Protein AF-A0A914CN14-F1 (afdb_monomer)

Radius of gyration: 21.34 Å; Cα contacts (8 Å, |Δi|>4): 130; chains: 1; bounding box: 57×47×55 Å

Foldseek 3Di:
DLPDPPVVVVVVCVVVQQFPPWDADPVGHTFDWDQDPVRFIWTWDPDPVCPPPTDIDGRCPPGNCPPPPDDPSLLVLLVVCLLVVHDLVVNCVVSVDDSVNSVVSNVSLVVVLVVVCVVVPDPPDDPPDDRPDPQPDPDDDDPPDDDPDPDDPPDVSSNVVSVVVVCVVPVDDDDD

Sequence (176 aa):
MLRLPDEEFQDRLVSMGLLNGSMDCTCGLPMKKKESSRGVLEWQCNRAIHRPSRPRKGFKVGTFFERAELGLKAIFELSYMWARNVTIADAEYDTGIAHRHVVNWYKKFRRICRRYFRANPIRLGGGNVIVEADETFMTRRHAGRGRRVRRYPSLFGVMLGLALLYTRMNGAHIVL

Nearest PDB structures (foldseek):
  3qp5-assembly2_D  TM=6.827E-01  e=2.624E+00  Chromobacterium violaceum
  5z57-assembly1_L  TM=3.570E-01  e=5.677E+00  Homo sapiens

Structure (mmCIF, N/CA/C/O backbone):
data_AF-A0A914CN14-F1
#
_entry.id   AF-A0A914CN14-F1
#
loop_
_atom_site.group_PDB
_atom_site.id
_atom_site.type_symbol
_atom_site.label_atom_id
_atom_site.label_alt_id
_atom_site.label_comp_id
_atom_site.label_asym_id
_atom_site.label_entity_id
_atom_site.label_seq_id
_atom_site.pdbx_PDB_ins_code
_atom_site.Cartn_x
_atom_site.Cartn_y
_atom_site.Cartn_z
_atom_site.occupancy
_atom_site.B_iso_or_equiv
_atom_site.auth_seq_id
_atom_site.auth_comp_id
_atom_site.auth_asym_id
_atom_site.auth_atom_id
_atom_site.pdbx_PDB_model_num
ATOM 1 N N . MET A 1 1 ? 9.926 2.253 12.276 1.00 59.53 1 MET A N 1
ATOM 2 C CA . MET A 1 1 ? 9.589 1.674 10.955 1.00 59.53 1 MET A CA 1
ATOM 3 C C . MET A 1 1 ? 9.020 2.703 9.973 1.00 59.53 1 MET A C 1
ATOM 5 O O . MET A 1 1 ? 9.556 2.802 8.884 1.00 59.53 1 MET A O 1
ATOM 9 N N . LEU A 1 2 ? 8.013 3.519 10.325 1.00 74.06 2 LEU A N 1
ATOM 10 C CA . LEU A 1 2 ? 7.496 4.569 9.415 1.00 74.06 2 LEU A CA 1
ATOM 11 C C . LEU A 1 2 ? 8.457 5.758 9.198 1.00 74.06 2 LEU A C 1
ATOM 13 O O . LEU A 1 2 ? 8.394 6.416 8.165 1.00 74.06 2 LEU A O 1
ATOM 17 N N . ARG A 1 3 ? 9.381 5.991 10.142 1.00 81.81 3 ARG A N 1
ATOM 18 C CA . ARG A 1 3 ? 10.437 7.020 10.057 1.00 81.81 3 ARG A CA 1
ATOM 19 C C . ARG A 1 3 ? 11.660 6.612 9.221 1.00 81.81 3 ARG A C 1
ATOM 21 O O . ARG A 1 3 ? 12.582 7.405 9.097 1.00 81.81 3 ARG A O 1
ATOM 28 N N . LEU A 1 4 ? 11.693 5.384 8.698 1.00 83.00 4 LEU A N 1
ATOM 29 C CA . LEU A 1 4 ? 12.809 4.928 7.865 1.00 83.00 4 LEU A CA 1
ATOM 30 C C . LEU A 1 4 ? 12.814 5.677 6.522 1.00 83.00 4 LEU A C 1
ATOM 32 O O . LEU A 1 4 ? 11.733 6.057 6.052 1.00 83.00 4 LEU A O 1
ATOM 36 N N . PRO A 1 5 ? 13.977 5.855 5.875 1.00 90.44 5 PRO A N 1
ATOM 37 C CA . PRO A 1 5 ? 14.048 6.298 4.486 1.00 90.44 5 PRO A CA 1
ATOM 38 C C . PRO A 1 5 ? 13.217 5.398 3.563 1.00 90.44 5 PRO A C 1
ATOM 40 O O . PRO A 1 5 ? 12.975 4.226 3.863 1.00 90.44 5 PRO A O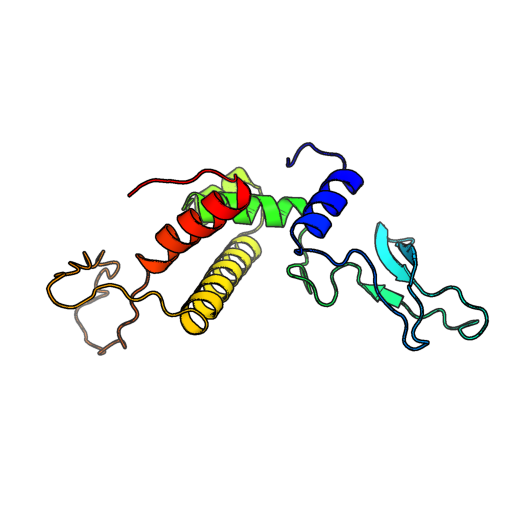 1
ATOM 43 N N . ASP A 1 6 ? 12.755 5.943 2.438 1.00 87.94 6 ASP A N 1
ATOM 44 C CA . ASP A 1 6 ? 11.842 5.222 1.543 1.00 87.94 6 ASP A CA 1
ATOM 45 C C . ASP A 1 6 ? 12.461 3.951 0.952 1.00 87.94 6 ASP A C 1
ATOM 47 O O . ASP A 1 6 ? 11.755 2.951 0.828 1.00 87.94 6 ASP A O 1
ATOM 51 N N . GLU A 1 7 ? 13.759 3.957 0.641 1.00 88.94 7 GLU A N 1
ATOM 52 C CA . GLU A 1 7 ? 14.468 2.777 0.128 1.00 88.94 7 GLU A CA 1
ATOM 53 C C . GLU A 1 7 ? 14.535 1.656 1.170 1.00 88.94 7 GLU A C 1
ATOM 55 O O . GLU A 1 7 ? 14.061 0.550 0.917 1.00 88.94 7 GLU A O 1
ATOM 60 N N . GLU A 1 8 ? 15.002 1.959 2.385 1.00 91.62 8 GLU A N 1
ATOM 61 C CA . GLU A 1 8 ? 15.088 0.967 3.462 1.00 91.62 8 GLU A CA 1
ATOM 62 C C . GLU A 1 8 ? 13.701 0.413 3.828 1.00 91.62 8 GLU A C 1
ATOM 64 O O . GLU A 1 8 ? 13.521 -0.784 4.072 1.00 91.62 8 GLU A O 1
ATOM 69 N N . PHE A 1 9 ? 12.679 1.272 3.823 1.00 90.81 9 PHE A N 1
ATOM 70 C CA . PHE A 1 9 ? 11.304 0.844 4.041 1.00 90.81 9 PHE A CA 1
ATOM 71 C C . PHE A 1 9 ? 10.818 -0.110 2.940 1.00 90.81 9 PHE A C 1
ATOM 73 O O . PHE A 1 9 ? 10.176 -1.119 3.240 1.00 90.81 9 PHE A O 1
ATOM 80 N N . GLN A 1 10 ? 11.133 0.170 1.672 1.00 91.00 10 GLN A N 1
ATOM 81 C CA . GLN A 1 10 ? 10.810 -0.725 0.560 1.00 91.00 10 GLN A CA 1
ATOM 82 C C . GLN A 1 10 ? 11.522 -2.073 0.691 1.00 91.00 10 GLN A C 1
ATOM 84 O O . GLN A 1 10 ? 10.880 -3.103 0.490 1.00 91.00 10 GLN A O 1
ATOM 89 N N . ASP A 1 11 ? 12.794 -2.090 1.084 1.00 91.00 11 ASP A N 1
ATOM 90 C CA . ASP A 1 11 ? 13.557 -3.328 1.263 1.00 91.00 11 ASP A CA 1
ATOM 91 C C . ASP A 1 11 ? 12.979 -4.200 2.382 1.00 91.00 11 ASP A C 1
ATOM 93 O O . ASP A 1 11 ? 12.860 -5.419 2.232 1.00 91.00 11 ASP A O 1
ATOM 97 N N . ARG A 1 12 ? 12.500 -3.586 3.471 1.00 88.19 12 ARG A N 1
ATOM 98 C CA . ARG A 1 12 ? 11.745 -4.299 4.515 1.00 88.19 12 ARG A CA 1
ATOM 99 C C . ARG A 1 12 ? 10.441 -4.892 3.988 1.00 88.19 12 ARG A C 1
ATOM 101 O O . ARG A 1 12 ? 10.088 -6.011 4.347 1.00 88.19 12 ARG A O 1
ATOM 108 N N . LEU A 1 13 ? 9.716 -4.179 3.130 1.00 87.06 13 LEU A N 1
ATOM 109 C CA . LEU A 1 13 ? 8.499 -4.718 2.518 1.00 87.06 13 LEU A CA 1
ATOM 110 C C . LEU A 1 13 ? 8.796 -5.872 1.551 1.00 87.06 13 LEU A C 1
ATOM 112 O O . LEU A 1 13 ? 7.992 -6.800 1.458 1.00 87.06 13 LEU A O 1
ATOM 116 N N . VAL A 1 14 ? 9.934 -5.837 0.855 1.00 88.44 14 VAL A N 1
ATOM 117 C CA . VAL A 1 14 ? 10.402 -6.944 0.009 1.00 88.44 14 VAL A CA 1
ATOM 118 C C . VAL A 1 14 ? 10.763 -8.159 0.861 1.00 88.44 14 VAL A C 1
ATOM 120 O O . VAL A 1 14 ? 10.314 -9.259 0.550 1.00 88.44 14 VAL A O 1
ATOM 123 N N . SER A 1 15 ? 11.495 -7.982 1.965 1.00 85.69 15 SER A N 1
ATOM 124 C CA . SER A 1 15 ? 11.863 -9.102 2.846 1.00 85.69 15 SER A CA 1
ATOM 125 C C . SER A 1 15 ? 10.658 -9.744 3.541 1.00 85.69 15 SER A C 1
ATOM 127 O O . SER A 1 15 ? 10.655 -10.948 3.781 1.00 85.69 15 SER A O 1
ATOM 129 N N . MET A 1 16 ? 9.595 -8.973 3.788 1.00 82.88 16 MET A N 1
ATOM 130 C CA . MET A 1 16 ? 8.302 -9.483 4.263 1.00 82.88 16 MET A CA 1
ATOM 131 C C . MET A 1 16 ? 7.449 -10.138 3.160 1.00 82.88 16 MET A C 1
ATOM 133 O O . MET A 1 16 ? 6.384 -10.678 3.457 1.00 82.88 16 MET A O 1
ATOM 137 N N . GLY A 1 17 ? 7.863 -10.065 1.890 1.00 85.12 17 GLY A N 1
ATOM 138 C CA . GLY A 1 17 ? 7.105 -10.584 0.747 1.00 85.12 17 GLY A CA 1
ATOM 139 C C . GLY A 1 17 ? 5.867 -9.756 0.377 1.00 85.12 17 GLY A C 1
ATOM 140 O O . GLY A 1 17 ? 4.971 -10.246 -0.308 1.00 85.12 17 GLY A O 1
ATOM 141 N N . LEU A 1 18 ? 5.780 -8.503 0.836 1.00 86.56 18 LEU A N 1
ATOM 142 C CA . LEU A 1 18 ? 4.671 -7.592 0.524 1.00 86.56 18 LEU A CA 1
ATOM 143 C C . LEU A 1 18 ? 4.901 -6.798 -0.769 1.00 86.56 18 LEU A C 1
ATOM 145 O O . LEU A 1 18 ? 3.933 -6.319 -1.366 1.00 86.56 18 LEU A O 1
ATOM 149 N N . LEU A 1 19 ? 6.160 -6.664 -1.195 1.00 88.75 19 LEU A N 1
ATOM 150 C CA . LEU A 1 19 ? 6.585 -6.086 -2.470 1.00 88.75 19 LEU A CA 1
ATOM 151 C C . LEU A 1 19 ? 7.481 -7.057 -3.241 1.00 88.75 19 LEU A C 1
ATOM 153 O O . LEU A 1 19 ? 8.169 -7.887 -2.655 1.00 88.75 19 LEU A O 1
ATOM 157 N N . ASN A 1 20 ? 7.512 -6.897 -4.563 1.00 88.94 20 ASN A N 1
ATOM 158 C CA . ASN A 1 20 ? 8.407 -7.661 -5.424 1.00 88.94 20 ASN A CA 1
ATOM 159 C C . ASN A 1 20 ? 9.823 -7.069 -5.378 1.00 88.94 20 ASN A C 1
ATOM 161 O O . ASN A 1 20 ? 10.008 -5.871 -5.607 1.00 88.94 20 ASN A O 1
ATOM 165 N N . GLY A 1 21 ? 10.823 -7.912 -5.110 1.00 89.06 21 GLY A N 1
ATOM 166 C CA . GLY A 1 21 ? 12.240 -7.528 -5.162 1.00 89.06 21 GLY A CA 1
ATOM 167 C C . GLY A 1 21 ? 12.789 -7.425 -6.588 1.00 89.06 21 GLY A C 1
ATOM 168 O O . GLY A 1 21 ? 13.686 -6.625 -6.849 1.00 89.06 21 GLY A O 1
ATOM 169 N N . SER A 1 22 ? 12.209 -8.180 -7.520 1.00 90.25 22 SER A N 1
ATOM 170 C CA . SER A 1 22 ? 12.529 -8.178 -8.948 1.00 90.25 22 SER A CA 1
ATOM 171 C C . SER A 1 22 ? 11.252 -8.313 -9.779 1.00 90.25 22 SER A C 1
ATOM 173 O O . SER A 1 2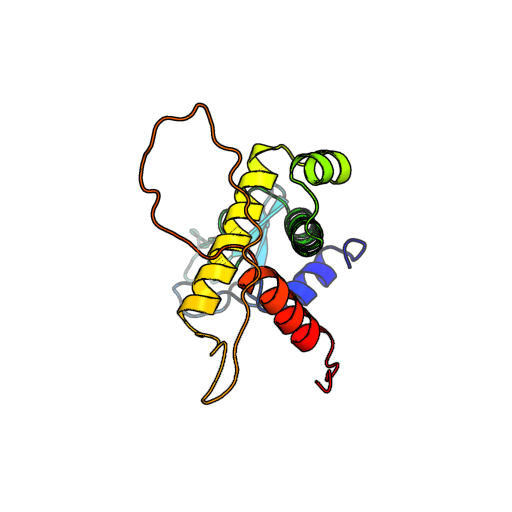2 ? 10.207 -8.744 -9.289 1.00 90.25 22 SER A O 1
ATOM 175 N N . MET A 1 23 ? 11.321 -7.917 -11.047 1.00 92.50 23 MET A N 1
ATOM 176 C CA . MET A 1 23 ? 10.222 -8.071 -11.996 1.00 92.50 23 MET A CA 1
ATOM 177 C C . MET A 1 23 ? 10.792 -8.388 -13.368 1.00 92.50 23 MET A C 1
ATOM 179 O O . MET A 1 23 ? 11.632 -7.639 -13.862 1.00 92.50 23 MET A O 1
ATOM 183 N N . ASP A 1 24 ? 10.291 -9.439 -14.009 1.00 93.38 24 ASP A N 1
ATOM 184 C CA . ASP A 1 24 ? 10.770 -9.833 -15.331 1.00 93.38 24 ASP A CA 1
ATOM 185 C C . ASP A 1 24 ? 9.981 -9.169 -16.459 1.00 93.38 24 ASP A C 1
ATOM 187 O O . ASP A 1 24 ? 8.767 -8.920 -16.382 1.00 93.38 24 ASP A O 1
ATOM 191 N N . CYS A 1 25 ? 10.696 -8.874 -17.538 1.00 94.00 25 CYS A N 1
ATOM 192 C CA . CYS A 1 25 ? 10.127 -8.416 -18.794 1.00 94.00 25 CYS A CA 1
ATOM 193 C C . CYS A 1 25 ? 9.517 -9.594 -19.572 1.00 94.00 25 CYS A C 1
ATOM 195 O O . CYS A 1 25 ? 9.804 -10.755 -19.302 1.00 94.00 25 CYS A O 1
ATOM 197 N N . THR A 1 26 ? 8.727 -9.303 -20.606 1.00 91.19 26 THR A N 1
ATOM 198 C CA . THR A 1 26 ? 8.246 -10.320 -21.558 1.00 91.19 26 THR A CA 1
ATOM 199 C C . THR A 1 26 ? 9.377 -11.020 -22.315 1.00 91.19 26 THR A C 1
ATOM 201 O O . THR A 1 26 ? 9.170 -12.108 -22.831 1.00 91.19 26 THR A O 1
ATOM 204 N N . CYS A 1 27 ? 10.582 -10.441 -22.343 1.00 92.19 27 CYS A N 1
ATOM 205 C CA . CYS A 1 27 ? 11.784 -11.103 -22.853 1.00 92.19 27 CYS A CA 1
ATOM 206 C C . CYS A 1 27 ? 12.454 -12.069 -21.855 1.00 92.19 27 CYS A C 1
ATOM 208 O O . CYS A 1 27 ? 13.530 -12.576 -22.152 1.00 92.19 27 CYS A O 1
ATOM 210 N N . GLY A 1 28 ? 11.866 -12.295 -20.673 1.00 91.50 28 GLY A N 1
ATOM 211 C CA . GLY A 1 28 ? 12.351 -13.256 -19.672 1.00 91.50 28 GLY A CA 1
ATOM 212 C C . GLY A 1 28 ? 13.514 -12.772 -18.802 1.00 91.50 28 GLY A C 1
ATOM 213 O O . GLY A 1 28 ? 14.062 -13.548 -18.031 1.00 91.50 28 GLY A O 1
ATOM 214 N N . LEU A 1 29 ? 13.909 -11.500 -18.920 1.00 92.94 29 LEU A N 1
ATOM 215 C CA . LEU A 1 29 ? 15.022 -10.919 -18.163 1.00 92.94 29 LEU A CA 1
ATOM 216 C C . LEU A 1 29 ? 14.538 -9.883 -17.137 1.00 92.94 29 LEU A C 1
ATOM 218 O O . LEU A 1 29 ? 13.546 -9.190 -17.403 1.00 92.94 29 LEU A O 1
ATOM 222 N N . PRO A 1 30 ? 15.272 -9.696 -16.023 1.00 92.50 30 PRO A N 1
ATOM 223 C CA . PRO A 1 30 ? 14.883 -8.772 -14.966 1.00 92.50 30 PRO A CA 1
ATOM 224 C C . PRO A 1 30 ? 14.920 -7.312 -15.432 1.00 92.50 30 PRO A C 1
ATOM 226 O O . PRO A 1 30 ? 15.834 -6.857 -16.130 1.00 92.50 30 PRO 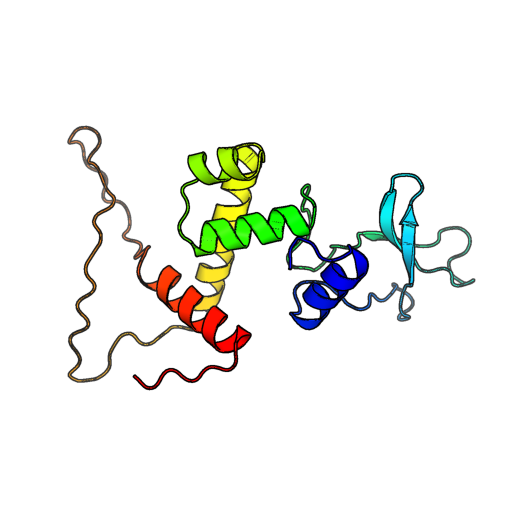A O 1
ATOM 229 N N . MET A 1 31 ? 13.902 -6.562 -15.022 1.00 94.56 31 MET A N 1
ATOM 230 C CA . MET A 1 31 ? 13.739 -5.129 -15.248 1.00 94.56 31 MET A CA 1
ATOM 231 C C . MET A 1 31 ? 14.459 -4.328 -14.157 1.00 94.56 31 MET A C 1
ATOM 233 O O . MET A 1 31 ? 14.655 -4.803 -13.039 1.00 94.56 31 MET A O 1
ATOM 237 N N . LYS A 1 32 ? 14.822 -3.077 -14.459 1.00 93.00 32 LYS A N 1
ATOM 238 C CA . LYS A 1 32 ? 15.392 -2.152 -13.467 1.00 93.00 32 LYS A CA 1
ATOM 239 C C . LYS A 1 32 ? 14.297 -1.264 -12.882 1.00 93.00 32 LYS A C 1
ATOM 241 O O . LYS A 1 32 ? 13.415 -0.827 -13.624 1.00 93.00 32 LYS A O 1
ATOM 246 N N . LYS A 1 33 ? 14.375 -0.972 -11.581 1.00 92.94 33 LYS A N 1
ATOM 247 C CA . LYS A 1 33 ? 13.560 0.076 -10.950 1.00 92.94 33 LYS A CA 1
ATOM 248 C C . LYS A 1 33 ? 13.997 1.431 -11.505 1.00 92.94 33 LYS A C 1
ATOM 250 O O . LYS A 1 33 ? 15.194 1.685 -11.642 1.00 92.94 33 LYS A O 1
ATOM 255 N N . LYS A 1 34 ? 13.039 2.281 -11.852 1.00 91.56 34 LYS A N 1
ATOM 256 C CA . LYS A 1 34 ? 13.292 3.640 -12.317 1.00 91.56 34 LYS A CA 1
ATOM 257 C C . LYS A 1 34 ? 12.157 4.555 -11.893 1.00 91.56 34 LYS A C 1
ATOM 259 O O . LYS A 1 34 ? 10.993 4.166 -11.934 1.00 91.56 34 LYS A O 1
ATOM 264 N N . GLU A 1 35 ? 12.500 5.779 -11.537 1.00 91.00 35 GLU A N 1
ATOM 265 C CA . GLU A 1 35 ? 11.524 6.832 -11.319 1.00 91.00 35 GLU A CA 1
ATOM 266 C C . GLU A 1 35 ? 11.183 7.518 -12.648 1.00 91.00 35 GLU A C 1
ATOM 268 O O . GLU A 1 35 ? 12.056 7.853 -13.457 1.00 91.00 35 GLU A O 1
ATOM 273 N N . SER A 1 36 ? 9.891 7.660 -12.922 1.00 86.81 36 SER A N 1
ATOM 274 C CA . SER A 1 36 ? 9.406 8.443 -14.056 1.00 86.81 36 SER A CA 1
ATOM 275 C C . SER A 1 36 ? 9.580 9.942 -13.795 1.00 86.81 36 SER A C 1
ATOM 277 O O . SER A 1 36 ? 9.739 10.376 -12.660 1.00 86.81 36 SER A O 1
ATOM 279 N N . SER A 1 37 ? 9.449 10.768 -14.836 1.00 86.19 37 SER A N 1
ATOM 280 C CA . SER A 1 37 ? 9.462 12.233 -14.687 1.00 86.19 37 SER A CA 1
ATOM 281 C C . SER A 1 37 ? 8.344 12.781 -13.791 1.00 86.19 37 SER A C 1
ATOM 283 O O . SER A 1 37 ? 8.398 13.935 -13.387 1.00 86.19 37 SER A O 1
ATOM 285 N N . ARG A 1 38 ? 7.324 11.967 -13.490 1.00 85.06 38 ARG A N 1
ATOM 286 C CA . ARG A 1 38 ? 6.208 12.307 -12.597 1.00 85.06 38 ARG A CA 1
ATOM 287 C C . ARG A 1 38 ? 6.423 11.822 -11.155 1.00 85.06 38 ARG A C 1
ATOM 289 O O . ARG A 1 38 ? 5.470 11.822 -10.386 1.00 85.06 38 ARG A O 1
ATOM 296 N N . GLY A 1 39 ? 7.614 11.327 -10.815 1.00 84.56 39 GLY A N 1
ATOM 297 C CA . GLY A 1 39 ? 7.931 10.795 -9.483 1.00 84.56 39 GLY A CA 1
ATOM 298 C C . GLY A 1 39 ? 7.345 9.407 -9.187 1.00 84.56 39 GLY A C 1
ATOM 299 O O . GLY A 1 39 ? 7.355 8.924 -8.059 1.00 84.56 39 GLY A O 1
ATOM 300 N N . VAL A 1 40 ? 6.770 8.742 -10.194 1.00 86.50 40 VAL A N 1
ATOM 301 C CA . VAL A 1 40 ? 6.193 7.401 -10.030 1.00 86.50 40 VAL A CA 1
ATOM 302 C C . VAL A 1 40 ? 7.269 6.357 -10.288 1.00 86.50 40 VAL A C 1
ATOM 304 O O . VAL A 1 40 ? 7.872 6.356 -11.364 1.00 86.50 40 VAL A O 1
ATOM 307 N N . LEU A 1 41 ? 7.466 5.451 -9.330 1.00 90.00 41 LEU A N 1
ATOM 308 C CA . LEU A 1 41 ? 8.343 4.292 -9.478 1.00 90.00 41 LEU A CA 1
ATOM 309 C C . LEU A 1 41 ? 7.742 3.261 -10.444 1.00 90.00 41 LEU A C 1
ATOM 311 O O . LEU A 1 41 ? 6.585 2.842 -10.319 1.00 90.00 41 LEU A O 1
ATOM 315 N N . GLU A 1 42 ? 8.562 2.811 -11.388 1.00 93.50 42 GLU A N 1
ATOM 316 C CA . GLU A 1 42 ? 8.219 1.845 -12.427 1.00 93.50 42 GLU A CA 1
ATOM 317 C C . GLU A 1 42 ? 9.357 0.834 -12.618 1.00 93.50 42 GLU A C 1
ATOM 319 O O . GLU A 1 42 ? 10.538 1.128 -12.438 1.00 93.50 42 GLU A O 1
ATOM 324 N N . TRP A 1 43 ? 9.004 -0.376 -13.035 1.00 94.44 43 TRP A N 1
ATOM 325 C CA . TRP A 1 43 ? 9.942 -1.343 -13.587 1.00 94.44 43 TRP A CA 1
ATOM 326 C C . TRP A 1 43 ? 10.094 -1.072 -15.078 1.00 94.44 43 TRP A C 1
ATOM 328 O O . TRP A 1 43 ? 9.093 -1.038 -15.794 1.00 94.44 43 TRP A O 1
ATOM 338 N N . GLN A 1 44 ? 11.323 -0.917 -15.569 1.00 94.31 44 GLN A N 1
ATOM 339 C CA . GLN A 1 44 ? 11.603 -0.672 -16.984 1.00 94.31 44 GLN A CA 1
ATOM 340 C C . GLN A 1 44 ? 12.643 -1.649 -17.540 1.00 94.31 44 GLN A C 1
ATOM 342 O O . GLN A 1 44 ? 13.711 -1.857 -16.958 1.00 94.31 44 GLN A O 1
ATOM 347 N N . CYS A 1 45 ? 12.354 -2.208 -18.718 1.00 94.75 45 CYS A N 1
ATOM 348 C CA . CYS A 1 45 ? 13.344 -2.941 -19.496 1.00 94.75 45 CYS A CA 1
ATOM 349 C C . CYS A 1 45 ? 14.037 -1.998 -20.489 1.00 94.75 45 CYS A C 1
ATOM 351 O O . CYS A 1 45 ? 13.386 -1.374 -21.326 1.00 94.75 45 CYS A O 1
ATOM 353 N N . ASN A 1 46 ? 15.368 -1.913 -20.408 1.00 90.50 46 ASN A N 1
ATOM 354 C CA . ASN A 1 46 ? 16.198 -1.038 -21.250 1.00 90.50 46 ASN A CA 1
ATOM 355 C C . ASN A 1 46 ? 17.038 -1.809 -22.284 1.00 90.50 46 ASN A C 1
ATOM 357 O O . ASN A 1 46 ? 18.019 -1.287 -22.808 1.00 90.50 46 ASN A O 1
ATOM 361 N N . ARG A 1 47 ? 16.684 -3.067 -22.564 1.00 92.06 47 ARG A N 1
ATOM 362 C CA . ARG A 1 47 ? 17.400 -3.910 -23.532 1.00 92.06 47 ARG A CA 1
ATOM 363 C C . ARG A 1 47 ? 17.202 -3.403 -24.965 1.00 92.06 47 ARG A C 1
ATOM 365 O O . ARG A 1 47 ? 16.140 -2.880 -25.299 1.00 92.06 47 ARG A O 1
ATOM 372 N N . ALA A 1 48 ? 18.204 -3.630 -25.816 1.00 92.88 48 ALA A N 1
ATOM 373 C CA . ALA A 1 48 ? 18.205 -3.188 -27.212 1.00 92.88 48 ALA A CA 1
ATOM 374 C C . ALA A 1 48 ? 17.023 -3.740 -28.030 1.00 92.88 48 ALA A C 1
ATOM 376 O O . ALA A 1 48 ? 16.427 -2.987 -28.792 1.00 92.88 48 ALA A O 1
ATOM 377 N N . ILE A 1 49 ? 16.617 -4.996 -27.790 1.00 92.62 49 ILE A N 1
ATOM 378 C CA . ILE A 1 49 ? 15.450 -5.639 -28.432 1.00 92.62 49 ILE A CA 1
ATOM 379 C C . ILE A 1 49 ? 14.134 -4.874 -28.223 1.00 92.62 49 ILE A C 1
ATOM 381 O O . ILE A 1 49 ? 13.206 -4.988 -29.013 1.00 92.62 49 ILE A O 1
ATOM 385 N N . HIS A 1 50 ? 14.046 -4.071 -27.162 1.00 92.56 50 HIS A N 1
ATOM 386 C CA . HIS A 1 50 ? 12.873 -3.261 -26.861 1.00 92.56 50 HIS A CA 1
ATOM 387 C C . HIS A 1 50 ? 13.053 -1.791 -27.238 1.00 92.56 50 HIS A C 1
ATOM 389 O O . HIS A 1 50 ? 12.305 -0.941 -26.765 1.00 92.56 50 HIS A O 1
ATOM 395 N N . ARG A 1 51 ? 14.047 -1.432 -28.051 1.00 89.81 51 ARG A N 1
ATOM 396 C CA . ARG A 1 51 ? 14.148 -0.065 -28.565 1.00 89.81 51 ARG A CA 1
ATOM 397 C C . ARG A 1 51 ? 13.223 0.080 -29.784 1.00 89.81 51 ARG A C 1
ATOM 399 O O . ARG A 1 51 ? 13.288 -0.771 -30.662 1.00 89.81 51 ARG A O 1
ATOM 406 N N . PRO A 1 52 ? 12.382 1.131 -29.864 1.00 86.56 52 PRO A N 1
ATOM 407 C CA . PRO A 1 52 ? 12.250 2.261 -28.934 1.00 86.56 52 PRO A CA 1
ATOM 408 C C . PRO A 1 52 ? 11.201 2.087 -27.816 1.00 86.56 52 PRO A C 1
ATOM 410 O O . PRO A 1 52 ? 11.139 2.937 -26.932 1.00 86.56 52 PRO A O 1
ATOM 413 N N . SER A 1 53 ? 10.395 1.021 -27.826 1.00 89.19 53 SER A N 1
ATOM 414 C CA . SER A 1 53 ? 9.199 0.871 -26.975 1.00 89.19 53 SER A CA 1
ATOM 415 C C . SER A 1 53 ? 9.451 0.857 -25.457 1.00 89.19 53 SER A C 1
ATOM 417 O O . SER A 1 53 ? 8.646 1.407 -24.710 1.00 89.19 53 SER A O 1
ATOM 419 N N . ARG A 1 54 ? 10.561 0.265 -24.991 1.00 90.06 54 ARG A N 1
ATOM 420 C CA . ARG A 1 54 ? 11.012 0.170 -23.584 1.00 90.06 54 ARG A CA 1
ATOM 421 C C . ARG A 1 54 ? 9.866 -0.157 -22.612 1.00 90.06 54 ARG A C 1
ATOM 423 O O . ARG A 1 54 ? 9.446 0.729 -21.856 1.00 90.06 54 ARG A O 1
ATOM 430 N N . PRO A 1 55 ? 9.366 -1.407 -22.614 1.00 92.56 55 PRO A N 1
ATOM 431 C CA . PRO A 1 55 ? 8.188 -1.794 -21.855 1.00 92.56 55 PRO A CA 1
ATOM 432 C C . PRO A 1 55 ? 8.370 -1.498 -20.367 1.00 92.56 55 PRO A C 1
ATOM 434 O O . PRO A 1 55 ? 9.469 -1.632 -19.810 1.00 92.56 55 PRO A O 1
ATOM 437 N N . ARG A 1 56 ? 7.264 -1.093 -19.737 1.00 92.88 56 ARG A N 1
ATOM 438 C CA . ARG A 1 56 ? 7.211 -0.685 -18.334 1.00 92.88 56 ARG A CA 1
ATOM 439 C C . ARG A 1 56 ? 6.107 -1.419 -17.596 1.00 92.88 56 ARG A C 1
ATOM 441 O O . ARG A 1 56 ? 5.083 -1.760 -18.184 1.00 92.88 56 ARG A O 1
ATOM 448 N N . LYS A 1 57 ? 6.307 -1.637 -16.302 1.00 93.12 57 LYS A N 1
ATOM 449 C CA . LYS A 1 57 ? 5.296 -2.164 -15.382 1.00 93.12 57 LYS A CA 1
ATOM 450 C C . LYS A 1 57 ? 5.281 -1.296 -14.129 1.00 93.12 57 LYS A C 1
ATOM 452 O O . LYS A 1 57 ? 6.332 -0.847 -13.680 1.00 93.12 57 LYS A O 1
ATOM 457 N N . GLY A 1 58 ? 4.106 -1.054 -13.556 1.00 91.56 58 GLY A N 1
ATOM 458 C CA . GLY A 1 58 ? 4.005 -0.282 -12.315 1.00 91.56 58 GLY A CA 1
ATOM 459 C C . GLY A 1 58 ? 4.732 -0.980 -11.162 1.00 91.56 58 GLY A C 1
ATOM 460 O O . GLY A 1 58 ? 4.702 -2.206 -11.064 1.00 91.56 58 GLY A O 1
ATOM 461 N N . PHE A 1 59 ? 5.357 -0.215 -10.266 1.00 91.88 59 PHE A N 1
ATOM 462 C CA . PHE A 1 59 ? 6.171 -0.774 -9.179 1.00 91.88 59 PHE A CA 1
ATOM 463 C C . PHE A 1 59 ? 5.409 -1.736 -8.251 1.00 91.88 59 PHE A C 1
ATOM 465 O O . PHE A 1 59 ? 5.961 -2.737 -7.801 1.00 91.88 59 PHE A O 1
ATOM 472 N N . LYS A 1 60 ? 4.120 -1.460 -8.012 1.00 91.06 60 LYS A N 1
ATOM 473 C CA . LYS A 1 60 ? 3.247 -2.225 -7.105 1.00 91.06 60 LYS A CA 1
ATOM 474 C C . LYS A 1 60 ? 2.494 -3.383 -7.788 1.00 91.06 60 LYS A C 1
ATOM 476 O O . LYS A 1 60 ? 1.681 -4.035 -7.131 1.00 91.06 60 LYS A O 1
ATOM 481 N N . VAL A 1 61 ? 2.677 -3.609 -9.092 1.00 91.62 61 VAL A N 1
ATOM 482 C CA . VAL A 1 61 ? 1.916 -4.622 -9.855 1.00 91.62 61 VAL A CA 1
ATOM 483 C C . VAL A 1 61 ? 2.173 -6.026 -9.307 1.00 91.62 61 VAL A C 1
ATOM 485 O O . VAL A 1 61 ? 3.314 -6.378 -9.020 1.00 91.62 61 VAL A O 1
ATOM 488 N N . GLY A 1 62 ? 1.109 -6.820 -9.156 1.00 85.94 62 GLY A N 1
ATOM 489 C CA . GLY A 1 62 ? 1.184 -8.185 -8.628 1.00 85.94 62 GLY A CA 1
ATOM 490 C C . GLY A 1 62 ? 1.562 -8.289 -7.145 1.00 85.94 62 GLY A C 1
ATOM 491 O O . GLY A 1 62 ? 1.901 -9.372 -6.683 1.00 85.94 62 GLY A O 1
ATOM 492 N N . THR A 1 63 ? 1.518 -7.185 -6.394 1.00 89.12 63 THR A N 1
ATOM 493 C CA . THR A 1 63 ? 1.856 -7.154 -4.961 1.00 89.12 63 THR A CA 1
ATOM 494 C C . THR A 1 63 ? 0.631 -6.882 -4.090 1.00 89.12 63 THR A C 1
ATOM 496 O O . THR A 1 63 ? -0.455 -6.547 -4.570 1.00 89.12 63 THR A O 1
ATOM 499 N N . PHE A 1 64 ? 0.813 -6.925 -2.768 1.00 83.88 64 PHE A N 1
ATOM 500 C CA . PHE A 1 64 ? -0.204 -6.490 -1.809 1.00 83.88 64 PHE A CA 1
ATOM 501 C C . PHE A 1 64 ? -0.702 -5.057 -2.073 1.00 83.88 64 PHE A C 1
ATOM 503 O O . PHE A 1 64 ? -1.883 -4.748 -1.865 1.00 83.88 64 PHE A O 1
ATOM 510 N N . PHE A 1 65 ? 0.176 -4.188 -2.575 1.00 88.12 65 PHE A N 1
ATOM 511 C CA . PHE A 1 65 ? -0.091 -2.774 -2.831 1.00 88.12 65 PHE A CA 1
ATOM 512 C C . PHE A 1 65 ? -0.611 -2.499 -4.248 1.00 88.12 65 PHE A C 1
ATOM 514 O O . PHE A 1 65 ? -0.694 -1.345 -4.667 1.00 88.12 65 PHE A O 1
ATOM 521 N N . GLU A 1 66 ? -0.978 -3.530 -5.004 1.00 88.31 66 GLU A N 1
ATOM 522 C CA . GLU A 1 66 ? -1.503 -3.350 -6.352 1.00 88.31 66 GLU A CA 1
ATOM 523 C C . GLU A 1 66 ? -2.757 -2.454 -6.365 1.00 88.31 66 GLU A C 1
ATOM 525 O O . GLU A 1 66 ? -3.641 -2.576 -5.506 1.00 88.31 66 GLU A O 1
ATOM 530 N N . ARG A 1 67 ? -2.803 -1.532 -7.342 1.00 87.12 67 ARG A N 1
ATOM 531 C CA . ARG A 1 67 ? -3.843 -0.494 -7.524 1.00 87.12 67 ARG A CA 1
ATOM 532 C C . ARG A 1 67 ? -4.034 0.432 -6.317 1.00 87.12 67 ARG A C 1
ATOM 534 O O . ARG A 1 67 ? -5.066 1.080 -6.184 1.00 87.12 67 ARG A O 1
ATOM 541 N N . ALA A 1 68 ? -3.050 0.495 -5.425 1.00 89.50 68 ALA A N 1
ATOM 542 C CA . ALA A 1 68 ? -3.077 1.414 -4.306 1.00 89.50 68 ALA A CA 1
ATOM 543 C C . ALA A 1 68 ? -2.783 2.851 -4.750 1.00 89.50 68 ALA A C 1
ATOM 545 O O . ALA A 1 68 ? -1.660 3.147 -5.170 1.00 89.50 68 ALA A O 1
ATOM 546 N N . GLU A 1 69 ? -3.762 3.734 -4.560 1.00 88.88 69 GLU A N 1
ATOM 547 C CA . GLU A 1 69 ? -3.598 5.187 -4.717 1.00 88.88 69 GLU A CA 1
ATOM 548 C C . GLU A 1 69 ? -2.732 5.788 -3.601 1.00 88.88 69 GLU A C 1
ATOM 550 O O . GLU A 1 69 ? -1.972 6.720 -3.836 1.00 88.88 69 GLU A O 1
ATOM 555 N N . LEU A 1 70 ? -2.796 5.219 -2.394 1.00 90.75 70 LEU A N 1
ATOM 556 C CA . LEU A 1 70 ? -1.993 5.669 -1.260 1.00 90.75 70 LEU A CA 1
ATOM 557 C C . LEU A 1 70 ? -0.520 5.235 -1.367 1.00 90.75 70 LEU A C 1
ATOM 559 O O . LEU A 1 70 ? -0.173 4.213 -1.979 1.00 90.75 70 LEU A O 1
ATOM 563 N N . GLY A 1 71 ? 0.351 6.002 -0.710 1.00 90.50 71 GLY A N 1
ATOM 564 C CA . GLY A 1 71 ? 1.751 5.645 -0.489 1.00 90.50 71 GLY A CA 1
ATOM 565 C C . GLY A 1 71 ? 1.902 4.384 0.369 1.00 90.50 71 GLY A C 1
ATOM 566 O O . GLY A 1 71 ? 1.019 4.031 1.150 1.00 90.50 71 GLY A O 1
ATOM 567 N N . LEU A 1 72 ? 3.036 3.693 0.232 1.00 90.94 72 LEU A N 1
ATOM 568 C CA . LEU A 1 72 ? 3.294 2.431 0.939 1.00 90.94 72 LEU A CA 1
ATOM 569 C C . LEU A 1 72 ? 3.274 2.610 2.464 1.00 90.94 72 LEU A C 1
ATOM 571 O O . LEU A 1 72 ? 2.659 1.807 3.163 1.00 90.94 72 LEU A O 1
ATOM 575 N N . LYS A 1 73 ? 3.889 3.691 2.964 1.00 91.56 73 LYS A N 1
ATOM 576 C CA . LYS A 1 73 ? 3.924 4.037 4.392 1.00 91.56 73 LYS A CA 1
ATOM 577 C C . LYS A 1 73 ? 2.529 4.294 4.959 1.00 91.56 73 LYS A C 1
ATOM 579 O O . LYS A 1 73 ? 2.185 3.696 5.968 1.00 91.56 73 LYS A O 1
ATOM 584 N N . ALA A 1 74 ? 1.702 5.073 4.259 1.00 92.75 74 ALA A N 1
ATOM 585 C CA . ALA A 1 74 ? 0.319 5.342 4.660 1.00 92.75 74 ALA A CA 1
ATOM 586 C C . ALA A 1 74 ? -0.515 4.053 4.768 1.00 92.75 74 ALA A C 1
ATOM 588 O O . ALA A 1 74 ? -1.275 3.853 5.709 1.00 92.75 74 ALA A O 1
ATOM 589 N N . ILE A 1 75 ? -0.346 3.124 3.825 1.00 92.31 75 ILE A N 1
ATOM 590 C CA . ILE A 1 75 ? -1.049 1.832 3.862 1.00 92.31 75 ILE A CA 1
ATOM 591 C C . ILE A 1 75 ? -0.556 0.973 5.025 1.00 92.31 75 ILE A C 1
ATOM 593 O O . ILE A 1 75 ? -1.352 0.293 5.672 1.00 92.31 75 ILE A O 1
ATOM 597 N N . PHE A 1 76 ? 0.751 0.989 5.280 1.00 90.25 76 PHE A N 1
ATOM 598 C CA . PHE A 1 76 ? 1.346 0.272 6.398 1.00 90.25 76 PHE A CA 1
ATOM 599 C C . PHE A 1 76 ? 0.865 0.835 7.742 1.00 90.25 76 PHE A C 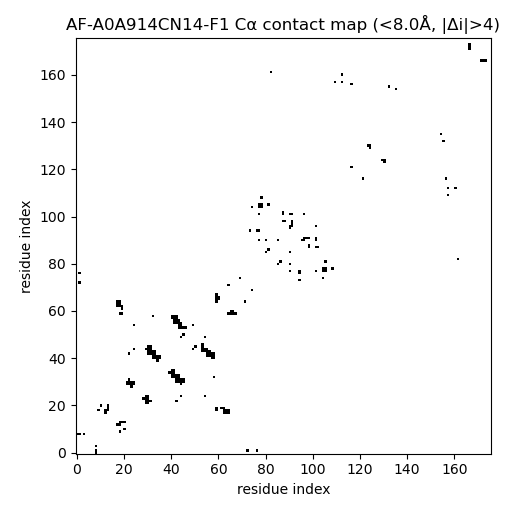1
ATOM 601 O O . PHE A 1 76 ? 0.496 0.073 8.632 1.00 90.25 76 PHE A O 1
ATOM 608 N N . GLU A 1 77 ? 0.763 2.153 7.867 1.00 91.38 77 GLU A N 1
ATOM 609 C CA . GLU A 1 77 ? 0.177 2.819 9.027 1.00 91.38 77 GLU A CA 1
ATOM 610 C C . GLU A 1 77 ? -1.295 2.439 9.227 1.00 91.38 77 GLU A C 1
ATOM 612 O O . GLU A 1 77 ? -1.675 2.013 10.315 1.00 91.38 77 GLU A O 1
ATOM 617 N N . LEU A 1 78 ? -2.109 2.447 8.165 1.00 92.00 78 LEU A N 1
ATOM 618 C CA . LEU A 1 78 ? -3.489 1.955 8.237 1.00 92.00 78 LEU A CA 1
ATOM 619 C C . LEU A 1 78 ? -3.567 0.487 8.662 1.00 92.00 78 LEU A C 1
ATOM 621 O O . LEU A 1 78 ? -4.504 0.103 9.360 1.00 92.00 78 LEU A O 1
ATOM 625 N N . SER A 1 79 ? -2.607 -0.345 8.251 1.00 89.19 79 SER A N 1
ATOM 626 C CA . SER A 1 79 ? -2.557 -1.742 8.689 1.00 89.19 79 SER A CA 1
ATOM 627 C C . SER A 1 79 ? -2.281 -1.860 10.188 1.00 89.19 79 SER A C 1
ATOM 629 O O . SER A 1 79 ? -2.894 -2.695 10.850 1.00 89.19 79 SER A O 1
ATOM 631 N N . TYR A 1 80 ? -1.443 -0.976 10.735 1.00 88.12 80 TYR A N 1
ATOM 632 C CA . TYR A 1 80 ? -1.161 -0.889 12.165 1.00 88.12 80 TYR A CA 1
ATOM 633 C C . TYR A 1 80 ? -2.373 -0.388 12.963 1.00 88.12 80 TYR A C 1
ATOM 635 O O . TYR A 1 80 ? -2.733 -0.994 13.972 1.00 88.12 80 TYR A O 1
ATOM 643 N N . MET A 1 81 ? -3.059 0.656 12.489 1.00 88.25 81 MET A N 1
ATOM 644 C CA . MET A 1 81 ? -4.293 1.145 13.120 1.00 88.25 81 MET A CA 1
ATOM 645 C C . MET A 1 81 ? -5.385 0.070 13.120 1.00 88.25 81 MET A C 1
ATOM 647 O O . MET A 1 81 ? -6.011 -0.197 14.147 1.00 88.25 81 MET A O 1
ATOM 651 N N . TRP A 1 82 ? -5.555 -0.623 11.992 1.00 88.31 82 TRP A N 1
ATOM 652 C CA . TRP A 1 82 ? -6.498 -1.731 11.882 1.00 88.31 82 TRP A CA 1
ATOM 653 C C . TRP A 1 82 ? -6.149 -2.885 12.828 1.00 88.31 82 TRP A C 1
ATOM 655 O O . TRP A 1 82 ? -7.037 -3.432 13.479 1.00 88.31 82 TRP A O 1
ATOM 665 N N . ALA A 1 83 ? -4.863 -3.229 12.935 1.00 84.75 83 ALA A N 1
ATOM 666 C CA . ALA A 1 83 ? -4.358 -4.255 13.845 1.00 84.75 83 ALA A CA 1
ATOM 667 C C . ALA A 1 83 ? -4.638 -3.931 15.320 1.00 84.75 83 ALA A C 1
ATOM 669 O O . ALA A 1 83 ? -4.922 -4.829 16.107 1.00 84.75 83 ALA A O 1
ATOM 670 N N . ARG A 1 84 ? -4.611 -2.646 15.686 1.00 86.50 84 ARG A N 1
ATOM 671 C CA . ARG A 1 84 ? -4.956 -2.147 17.026 1.00 86.50 84 ARG A CA 1
ATOM 672 C C . ARG A 1 84 ? -6.458 -1.975 17.257 1.00 86.50 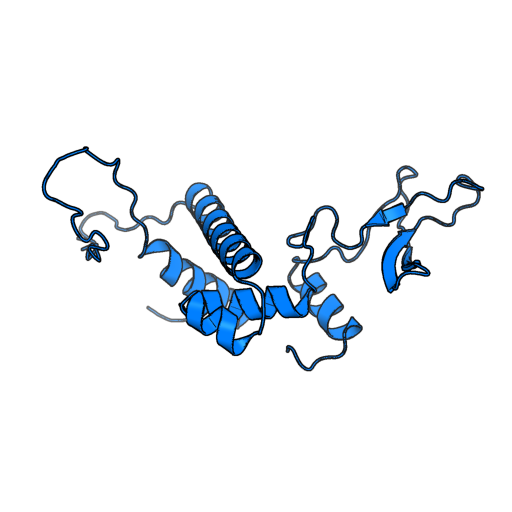84 ARG A C 1
ATOM 674 O O . ARG A 1 84 ? -6.849 -1.466 18.301 1.00 86.50 84 ARG A O 1
ATOM 681 N N . ASN A 1 85 ? -7.291 -2.387 16.301 1.00 87.44 85 ASN A N 1
ATOM 682 C CA . ASN A 1 85 ? -8.742 -2.224 16.341 1.00 87.44 85 ASN A CA 1
ATOM 683 C C . ASN A 1 85 ? -9.188 -0.756 16.518 1.00 87.44 85 ASN A C 1
ATOM 685 O O . ASN A 1 85 ? -10.233 -0.486 17.107 1.00 87.44 85 ASN A O 1
ATOM 689 N N . VAL A 1 86 ? -8.398 0.190 15.995 1.00 89.25 86 VAL A N 1
ATOM 690 C CA . VAL A 1 86 ? -8.732 1.622 15.983 1.00 89.25 86 VAL A CA 1
ATOM 691 C C . VAL A 1 86 ? -9.942 1.843 15.080 1.00 89.25 86 VAL A C 1
ATOM 693 O O . VAL A 1 86 ? -10.046 1.233 14.004 1.00 89.25 86 VAL A O 1
ATOM 696 N N . THR A 1 87 ? -10.870 2.703 15.506 1.00 91.50 87 THR A N 1
ATOM 697 C CA . THR A 1 87 ? -12.072 2.983 14.721 1.00 91.50 87 THR A CA 1
ATOM 698 C C . THR A 1 87 ? -11.723 3.702 13.418 1.00 91.50 87 THR A C 1
ATOM 700 O O . THR A 1 87 ? -10.626 4.218 13.227 1.00 91.50 87 THR A O 1
ATOM 703 N N . ILE A 1 88 ? -12.659 3.702 12.470 1.00 92.19 88 ILE A N 1
ATOM 704 C CA . ILE A 1 88 ? -12.455 4.372 11.181 1.00 92.19 88 ILE A CA 1
ATOM 705 C C . ILE A 1 88 ? -12.319 5.891 11.378 1.00 92.19 88 ILE A C 1
ATOM 707 O O . ILE A 1 88 ? -11.432 6.488 10.783 1.00 92.19 88 ILE A O 1
ATOM 711 N N . ALA A 1 89 ? -13.137 6.478 12.258 1.00 93.31 89 ALA A N 1
ATOM 712 C CA . ALA A 1 89 ? -13.099 7.908 12.557 1.00 93.31 89 ALA A CA 1
ATOM 713 C C . ALA A 1 89 ? -11.777 8.319 13.224 1.00 93.31 89 ALA A C 1
ATOM 715 O O . ALA A 1 89 ? -11.156 9.288 12.797 1.00 93.31 89 ALA A O 1
ATOM 716 N N . ASP A 1 90 ? -11.311 7.542 14.205 1.00 93.31 90 ASP A N 1
ATOM 717 C CA . ASP A 1 90 ? -10.042 7.830 14.884 1.00 93.31 90 ASP A CA 1
ATOM 718 C C . ASP A 1 90 ? -8.856 7.664 13.927 1.00 93.31 90 ASP A C 1
ATOM 720 O O . ASP A 1 90 ? -7.963 8.500 13.887 1.00 93.31 90 ASP A O 1
ATOM 724 N N . ALA A 1 91 ? -8.869 6.632 13.077 1.00 93.06 91 ALA A N 1
ATOM 725 C CA . ALA A 1 91 ? -7.818 6.437 12.083 1.00 93.06 91 ALA A CA 1
ATOM 726 C C . ALA A 1 91 ? -7.777 7.569 11.043 1.00 93.06 91 ALA A C 1
ATOM 728 O O . ALA A 1 91 ? -6.693 7.955 10.612 1.00 93.06 91 ALA A O 1
ATOM 729 N N . GLU A 1 92 ? -8.926 8.103 10.626 1.00 95.25 92 GLU A N 1
ATOM 730 C CA . GLU A 1 92 ? -8.993 9.284 9.753 1.00 95.25 92 GLU A CA 1
ATOM 731 C C . GLU A 1 92 ? -8.394 10.513 10.419 1.00 95.25 92 GLU A C 1
ATOM 733 O O . GLU A 1 92 ? -7.600 11.211 9.790 1.00 95.25 92 GLU A O 1
ATOM 738 N N . TYR A 1 93 ? -8.753 10.748 11.681 1.00 94.38 93 TYR A N 1
ATOM 739 C CA . TYR A 1 93 ? -8.232 11.856 12.466 1.00 94.38 93 TYR A CA 1
ATOM 740 C C . TYR A 1 93 ? -6.711 11.749 12.653 1.00 94.38 93 TYR A C 1
ATOM 742 O O . TYR A 1 93 ? -5.991 12.696 12.350 1.00 94.38 93 TYR A O 1
ATOM 750 N N . ASP A 1 94 ? -6.216 10.577 13.057 1.00 92.25 94 ASP A N 1
ATOM 751 C CA . ASP A 1 94 ? -4.802 10.356 13.373 1.00 92.25 94 ASP A CA 1
ATOM 752 C C . ASP A 1 94 ? -3.899 10.392 12.132 1.00 92.25 94 ASP A C 1
ATOM 754 O O . ASP A 1 94 ? -2.789 10.918 12.177 1.00 92.25 94 ASP A O 1
ATOM 758 N N . THR A 1 95 ? -4.352 9.812 11.016 1.00 91.44 95 THR A N 1
ATOM 759 C CA . THR A 1 95 ? -3.535 9.683 9.794 1.00 91.44 95 THR A CA 1
ATOM 760 C C . THR A 1 95 ? -3.776 10.791 8.766 1.00 91.44 95 THR A C 1
ATOM 762 O O . THR A 1 95 ? -3.017 10.915 7.804 1.00 91.44 95 THR A O 1
ATOM 765 N N . GLY A 1 96 ? -4.859 11.563 8.906 1.00 93.50 96 GLY A N 1
ATOM 766 C CA . GLY A 1 96 ? -5.305 12.547 7.914 1.00 93.50 96 GLY A CA 1
ATOM 767 C C . GLY A 1 96 ? -5.753 11.937 6.577 1.00 93.50 96 GLY A C 1
ATOM 768 O O . GLY A 1 96 ? -5.885 12.642 5.574 1.00 93.50 96 GLY A O 1
ATOM 769 N N . ILE A 1 97 ? -5.964 10.619 6.514 1.00 94.75 97 ILE A N 1
ATOM 770 C CA . ILE A 1 97 ? -6.360 9.921 5.289 1.00 94.75 97 ILE A CA 1
ATOM 771 C C . ILE A 1 97 ? -7.873 10.028 5.110 1.00 94.75 97 ILE A C 1
ATOM 773 O O . ILE A 1 97 ? -8.640 9.743 6.019 1.00 94.75 97 ILE A O 1
ATOM 777 N N . ALA A 1 98 ? -8.320 10.360 3.895 1.00 95.44 98 ALA A N 1
ATOM 778 C CA . ALA A 1 98 ? -9.745 10.482 3.598 1.00 95.44 98 ALA A CA 1
ATOM 779 C C . ALA A 1 98 ? -10.535 9.194 3.905 1.00 95.44 98 ALA A C 1
ATOM 781 O O . ALA A 1 98 ? -10.120 8.095 3.519 1.00 95.44 98 ALA A O 1
ATOM 782 N N . HIS A 1 99 ? -11.741 9.356 4.460 1.00 95.25 99 HIS A N 1
ATOM 783 C CA . HIS A 1 99 ? -12.666 8.283 4.850 1.00 95.25 99 HIS A CA 1
ATOM 784 C C . HIS A 1 99 ? -12.754 7.124 3.856 1.00 95.25 99 HIS A C 1
ATOM 786 O O . HIS A 1 99 ? -12.585 5.949 4.196 1.00 95.25 99 HIS A O 1
ATOM 792 N N . ARG A 1 100 ? -12.950 7.457 2.573 1.00 95.69 100 ARG A N 1
ATOM 793 C CA . ARG A 1 100 ? -13.075 6.475 1.484 1.00 95.69 100 ARG A CA 1
ATOM 794 C C . ARG A 1 100 ? -11.906 5.486 1.439 1.00 95.69 100 ARG A C 1
ATOM 796 O O . ARG A 1 100 ? -12.104 4.304 1.154 1.00 95.69 100 ARG A O 1
ATOM 803 N N . HIS A 1 101 ? -10.696 5.959 1.726 1.00 94.56 101 HIS A N 1
ATOM 804 C CA . HIS A 1 101 ? -9.480 5.161 1.677 1.00 94.56 101 HIS A CA 1
ATOM 805 C C . HIS A 1 101 ? -9.338 4.285 2.915 1.00 94.56 101 HIS A C 1
ATOM 807 O O . HIS A 1 101 ? -9.091 3.088 2.764 1.00 94.56 101 HIS A O 1
ATOM 813 N N . VAL A 1 102 ? -9.570 4.836 4.111 1.00 95.50 102 VAL A N 1
ATOM 814 C CA . VAL A 1 102 ? -9.536 4.083 5.379 1.00 95.50 102 VAL A CA 1
ATOM 815 C C . VAL A 1 102 ? -10.517 2.912 5.328 1.00 95.50 102 VAL A C 1
ATOM 817 O O . VAL A 1 102 ? -10.133 1.754 5.523 1.00 95.50 102 VAL A O 1
ATOM 820 N N . VAL A 1 103 ? -11.765 3.177 4.929 1.00 94.88 103 VAL A N 1
ATOM 821 C CA . VAL A 1 103 ? -12.806 2.154 4.752 1.00 94.88 103 VAL A CA 1
ATOM 822 C C . VAL A 1 103 ? -12.370 1.070 3.764 1.00 94.88 103 VAL A C 1
ATOM 824 O O . VAL A 1 103 ? -12.520 -0.125 4.046 1.00 94.88 103 VAL A O 1
ATOM 827 N N . ASN A 1 104 ? -11.848 1.458 2.597 1.00 94.44 104 ASN A N 1
ATOM 828 C CA . ASN A 1 104 ? -11.438 0.510 1.560 1.00 94.44 104 ASN A CA 1
ATOM 829 C C . ASN A 1 104 ? -10.281 -0.383 2.016 1.00 94.44 104 ASN A C 1
ATOM 831 O O . ASN A 1 104 ? -10.327 -1.599 1.800 1.00 94.44 104 ASN A O 1
ATOM 835 N N . TRP A 1 105 ? -9.279 0.180 2.688 1.00 94.00 105 TRP A N 1
ATOM 836 C CA . TRP A 1 105 ? -8.146 -0.585 3.203 1.00 94.00 105 TRP A CA 1
ATOM 837 C C . TRP A 1 105 ? -8.543 -1.512 4.344 1.00 94.00 105 TRP A C 1
ATOM 839 O O . TRP A 1 105 ? -8.227 -2.699 4.286 1.00 94.00 105 TRP A O 1
ATOM 849 N N . TYR A 1 106 ? -9.355 -1.050 5.294 1.00 93.06 106 TYR A N 1
ATOM 850 C CA . TYR A 1 106 ? -9.882 -1.900 6.367 1.00 93.06 106 TYR A CA 1
ATOM 851 C C . TYR A 1 106 ? -10.705 -3.070 5.810 1.00 93.06 106 TYR A C 1
ATOM 853 O O . TYR A 1 106 ? -10.593 -4.211 6.267 1.00 93.06 106 TYR A O 1
ATOM 861 N N . LYS A 1 107 ? -11.525 -2.829 4.777 1.00 91.75 107 LYS A N 1
ATOM 862 C CA . LYS A 1 107 ? -12.235 -3.898 4.053 1.00 91.75 107 LYS A CA 1
ATOM 863 C C . LYS A 1 107 ? -11.260 -4.860 3.369 1.00 91.75 107 LYS A C 1
ATOM 865 O O . LYS A 1 107 ? -11.476 -6.074 3.423 1.00 91.75 107 LYS A O 1
ATOM 870 N N . LYS A 1 108 ? -10.192 -4.353 2.746 1.00 89.88 108 LYS A N 1
ATOM 871 C CA . LYS A 1 108 ? -9.159 -5.169 2.090 1.00 89.88 108 LYS A CA 1
ATOM 872 C C . LYS A 1 108 ? -8.422 -6.056 3.098 1.00 89.88 108 LYS A C 1
ATOM 874 O O . LYS A 1 108 ? -8.329 -7.253 2.833 1.00 89.88 108 LYS A O 1
ATOM 879 N N . PHE A 1 109 ? -8.007 -5.534 4.254 1.00 88.56 109 PHE A N 1
ATOM 880 C CA . PHE A 1 109 ? -7.375 -6.319 5.323 1.00 88.56 109 PHE A CA 1
ATOM 881 C C . PHE A 1 109 ? -8.296 -7.448 5.803 1.00 88.56 109 PHE A C 1
ATOM 883 O O . PHE A 1 109 ? -7.926 -8.621 5.740 1.00 88.56 109 PHE A O 1
ATOM 890 N N . ARG A 1 110 ? -9.561 -7.133 6.123 1.00 88.50 110 ARG A N 1
ATOM 891 C CA . ARG A 1 110 ? -10.566 -8.145 6.501 1.00 88.50 110 ARG A CA 1
ATOM 892 C C . ARG A 1 110 ? -10.745 -9.224 5.433 1.00 88.50 110 ARG A C 1
ATOM 894 O O . ARG A 1 110 ? -10.858 -10.403 5.762 1.00 88.50 110 ARG A O 1
ATOM 901 N N . ARG A 1 111 ? -10.790 -8.850 4.150 1.00 86.56 111 ARG A N 1
ATOM 902 C CA . ARG A 1 111 ? -10.920 -9.804 3.036 1.00 86.56 111 ARG A CA 1
ATOM 903 C C . ARG A 1 111 ? -9.721 -10.748 2.957 1.00 86.56 111 ARG A C 1
ATOM 905 O O . ARG A 1 111 ? -9.914 -11.934 2.704 1.00 86.56 111 ARG A O 1
ATOM 912 N N . ILE A 1 112 ? -8.514 -10.234 3.177 1.00 84.00 112 ILE A N 1
ATOM 913 C CA . ILE A 1 112 ? -7.281 -11.026 3.160 1.00 84.00 112 ILE A CA 1
ATOM 914 C C . ILE A 1 112 ? -7.288 -12.041 4.302 1.00 84.00 112 ILE A C 1
ATOM 916 O O . ILE A 1 112 ? -7.138 -13.232 4.033 1.00 84.00 112 ILE A O 1
ATOM 920 N N . CYS A 1 113 ? -7.586 -11.612 5.531 1.00 81.31 113 CYS A N 1
ATOM 921 C CA . CYS A 1 113 ? -7.711 -12.521 6.674 1.00 81.31 113 CYS A CA 1
ATOM 922 C C . CYS A 1 113 ? -8.793 -13.582 6.438 1.00 81.31 113 CYS A C 1
ATOM 924 O O . CYS A 1 113 ? -8.550 -14.769 6.626 1.00 81.31 113 CYS A O 1
ATOM 926 N N . ARG A 1 114 ? -9.971 -13.193 5.927 1.00 80.56 114 ARG A N 1
ATOM 927 C CA . ARG A 1 114 ? -11.040 -14.148 5.573 1.00 80.56 114 ARG A CA 1
ATOM 928 C C . ARG A 1 114 ? -10.582 -15.194 4.559 1.00 80.56 114 ARG A C 1
ATOM 930 O O . ARG A 1 114 ? -10.940 -16.358 4.699 1.00 80.56 114 ARG A O 1
ATOM 937 N N . ARG A 1 115 ? -9.824 -14.797 3.533 1.00 78.62 115 ARG A N 1
ATOM 938 C CA . ARG A 1 115 ? -9.279 -15.735 2.541 1.00 78.62 115 ARG A CA 1
ATOM 939 C C . ARG A 1 115 ? -8.279 -16.692 3.186 1.00 78.62 115 ARG A C 1
ATOM 941 O O . ARG A 1 115 ? -8.353 -17.885 2.923 1.00 78.62 115 ARG A O 1
ATOM 948 N N . TYR A 1 116 ? -7.403 -16.177 4.047 1.00 80.00 116 TYR A N 1
ATOM 949 C CA . TYR A 1 116 ? -6.423 -16.986 4.764 1.00 80.00 116 TYR A CA 1
ATOM 950 C C . TYR A 1 116 ? -7.088 -18.051 5.642 1.00 80.00 116 TYR A C 1
ATOM 952 O O . TYR A 1 116 ? -6.756 -19.220 5.505 1.00 80.00 116 TYR A O 1
ATOM 960 N N . PHE A 1 117 ? -8.075 -17.683 6.463 1.00 76.94 117 PHE A N 1
ATOM 961 C CA . PHE A 1 117 ? -8.769 -18.638 7.340 1.00 76.94 117 PHE A CA 1
ATOM 962 C C . PHE A 1 117 ? -9.653 -19.639 6.604 1.00 76.94 117 PHE A C 1
ATOM 964 O O . PHE A 1 117 ? -9.879 -20.735 7.098 1.00 76.94 117 PHE A O 1
ATOM 971 N N . ARG A 1 118 ? -10.161 -19.286 5.419 1.00 78.38 118 ARG A N 1
ATOM 972 C CA . ARG A 1 118 ? -10.860 -20.257 4.566 1.00 78.38 118 ARG A CA 1
ATOM 973 C C . ARG A 1 118 ? -9.910 -21.305 3.999 1.00 78.38 118 ARG A C 1
ATOM 975 O O . ARG A 1 118 ? -10.297 -22.459 3.899 1.00 78.38 118 ARG A O 1
ATOM 982 N N . ALA A 1 119 ? -8.703 -20.893 3.617 1.00 78.00 119 ALA A N 1
ATOM 983 C CA . ALA A 1 119 ? -7.677 -21.802 3.113 1.00 78.00 119 ALA A CA 1
ATOM 984 C C . ALA A 1 119 ? -6.998 -22.602 4.238 1.00 78.00 119 ALA A C 1
ATOM 986 O O . ALA A 1 119 ? -6.573 -23.727 4.015 1.00 78.00 119 ALA A O 1
ATOM 987 N N . ASN A 1 120 ? -6.924 -22.029 5.441 1.00 74.94 120 ASN A N 1
ATOM 988 C CA . ASN A 1 120 ? -6.299 -22.613 6.623 1.00 74.94 120 ASN A CA 1
ATOM 989 C C . ASN A 1 120 ? -7.338 -22.665 7.751 1.00 74.94 120 ASN A C 1
ATOM 991 O O . ASN A 1 120 ? -7.324 -21.799 8.634 1.00 74.94 120 ASN A O 1
ATOM 995 N N . PRO A 1 121 ? -8.290 -23.613 7.696 1.00 72.19 121 PRO A N 1
ATOM 996 C CA . PRO A 1 121 ? -9.303 -23.734 8.728 1.00 72.19 121 PRO A CA 1
ATOM 997 C C . PRO A 1 121 ? -8.625 -24.065 10.056 1.00 72.19 121 PRO A C 1
ATOM 999 O O . PRO A 1 121 ? -8.035 -25.130 10.230 1.00 72.19 121 PRO A O 1
ATOM 1002 N N . ILE A 1 122 ? -8.713 -23.136 11.003 1.00 67.00 122 ILE A N 1
ATOM 1003 C CA . ILE A 1 122 ? -8.306 -23.391 12.381 1.00 67.00 122 ILE A CA 1
ATOM 1004 C C . ILE A 1 122 ? -9.363 -24.312 12.982 1.00 67.00 122 ILE A C 1
ATOM 1006 O O . ILE A 1 122 ? -10.546 -23.967 13.007 1.00 67.00 122 ILE A O 1
ATOM 1010 N N . ARG A 1 123 ? -8.946 -25.487 13.459 1.00 63.34 123 ARG A N 1
ATOM 1011 C CA . ARG A 1 123 ? -9.816 -26.333 14.276 1.00 63.34 123 ARG A CA 1
ATOM 1012 C C . ARG A 1 123 ? -9.990 -25.658 15.630 1.00 63.34 123 ARG A C 1
ATOM 1014 O O . ARG A 1 123 ? -9.087 -25.674 16.459 1.00 63.34 123 ARG A O 1
ATOM 1021 N N . LEU A 1 124 ? -11.143 -25.032 15.824 1.00 60.03 124 LEU A N 1
ATOM 1022 C CA . LEU A 1 124 ? -11.580 -24.561 17.130 1.00 60.03 124 LEU A CA 1
ATOM 1023 C C . LEU A 1 124 ? -12.242 -25.750 17.837 1.00 60.03 124 LEU A C 1
ATOM 1025 O O . LEU A 1 124 ? -13.422 -26.013 17.627 1.00 60.03 124 LEU A O 1
ATOM 1029 N N . GLY A 1 125 ? -11.449 -26.497 18.609 1.00 52.34 125 GLY A N 1
ATOM 1030 C CA . GLY A 1 125 ? -11.905 -27.642 19.404 1.00 52.34 125 GLY A CA 1
ATOM 1031 C C . GLY A 1 125 ? -11.510 -29.021 18.856 1.00 52.34 125 GLY A C 1
ATOM 1032 O O . GLY A 1 125 ? -11.268 -29.215 17.662 1.00 52.34 125 GLY A O 1
ATOM 1033 N N . GLY A 1 126 ? -11.446 -29.980 19.780 1.00 61.09 126 GLY A N 1
ATOM 1034 C CA . GLY A 1 126 ? -11.289 -31.423 19.575 1.00 61.09 126 GLY A CA 1
ATOM 1035 C C . GLY A 1 126 ? -12.176 -32.174 20.577 1.00 61.09 126 GLY A C 1
ATOM 1036 O O . GLY A 1 126 ? -12.826 -31.533 21.404 1.00 61.09 126 GLY A O 1
ATOM 1037 N N . GLY A 1 127 ? -12.241 -33.509 20.501 1.00 47.19 127 GLY A N 1
ATOM 1038 C CA . GLY A 1 127 ? -13.098 -34.313 21.385 1.00 47.19 127 GLY A CA 1
ATOM 1039 C C . GLY A 1 127 ? -12.892 -33.951 22.861 1.00 47.19 127 GLY A C 1
ATOM 1040 O O . GLY A 1 127 ? -11.781 -34.083 23.363 1.00 47.19 127 GLY A O 1
ATOM 1041 N N . ASN A 1 128 ? -13.965 -33.489 23.512 1.00 49.41 128 ASN A N 1
ATOM 1042 C CA . ASN A 1 128 ? -14.057 -33.013 24.905 1.00 49.41 128 ASN A CA 1
ATOM 1043 C C . ASN A 1 128 ? -13.652 -31.554 25.199 1.00 49.41 128 ASN A C 1
ATOM 1045 O O . ASN A 1 128 ? -13.619 -31.175 26.366 1.00 49.41 128 ASN A O 1
ATOM 1049 N N . VAL A 1 129 ? -13.419 -30.703 24.192 1.00 49.00 129 VAL A N 1
ATOM 1050 C CA . VAL A 1 129 ? -13.233 -29.254 24.412 1.00 49.00 129 VAL A CA 1
ATOM 1051 C C . VAL A 1 129 ? -14.505 -28.497 24.035 1.00 49.00 129 VAL A C 1
ATOM 1053 O O . VAL A 1 129 ? -14.831 -28.362 22.855 1.00 49.00 129 VAL A O 1
ATOM 1056 N N . ILE A 1 130 ? -15.213 -27.976 25.040 1.00 49.28 130 ILE A N 1
ATOM 1057 C CA . ILE A 1 130 ? -16.294 -27.006 24.840 1.00 49.28 130 ILE A CA 1
ATOM 1058 C C . ILE A 1 130 ? -15.629 -25.667 24.516 1.00 49.28 130 ILE A C 1
ATOM 1060 O O . ILE A 1 130 ? -15.092 -24.998 25.393 1.00 49.28 130 ILE A O 1
ATOM 1064 N N . VAL A 1 131 ? -15.614 -25.296 23.236 1.00 48.00 131 VAL A N 1
ATOM 1065 C CA . VAL A 1 131 ? -15.204 -23.951 22.822 1.00 48.00 131 VAL A CA 1
ATOM 1066 C C . VAL A 1 131 ? -16.419 -23.046 22.951 1.00 48.00 131 VAL A C 1
ATOM 1068 O O . VAL A 1 131 ? -17.296 -23.041 22.087 1.00 48.00 131 VAL A O 1
ATOM 1071 N N . GLU A 1 132 ? -16.479 -22.294 24.044 1.00 43.47 132 GLU A N 1
ATOM 1072 C CA . GLU A 1 132 ? -17.458 -21.228 24.210 1.00 43.47 132 GLU A CA 1
ATOM 1073 C C . GLU A 1 132 ? -17.039 -20.044 23.331 1.00 43.47 132 GLU A C 1
ATOM 1075 O O . GLU A 1 132 ? -16.100 -19.302 23.620 1.00 43.47 132 GLU A O 1
ATOM 1080 N N . ALA A 1 133 ? -17.692 -19.917 22.179 1.00 48.66 133 ALA A N 1
ATOM 1081 C CA . ALA A 1 133 ? -17.593 -18.716 21.372 1.00 48.66 133 ALA A CA 1
ATOM 1082 C C . ALA A 1 133 ? -18.497 -17.661 22.0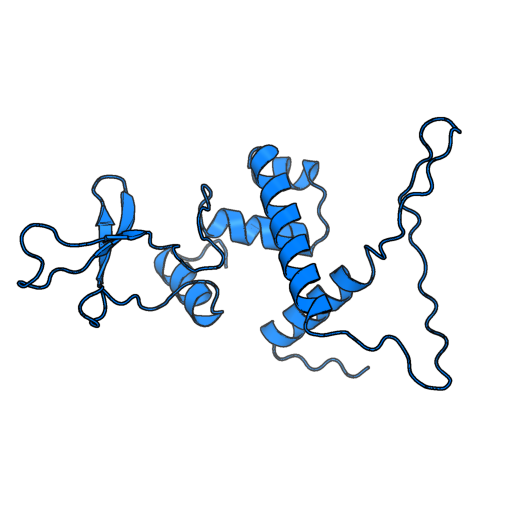12 1.00 48.66 133 ALA A C 1
ATOM 1084 O O . ALA A 1 133 ? -19.705 -17.690 21.788 1.00 48.66 133 ALA A O 1
ATOM 1085 N N . ASP A 1 134 ? -17.925 -16.746 22.796 1.00 35.62 134 ASP A N 1
ATOM 1086 C CA . ASP A 1 134 ? -18.677 -15.584 23.265 1.00 35.62 134 ASP A CA 1
ATOM 1087 C C . ASP A 1 134 ? -19.033 -14.719 22.041 1.00 35.62 134 ASP A C 1
ATOM 1089 O O . ASP A 1 134 ? -18.192 -14.038 21.434 1.00 35.62 134 ASP A O 1
ATOM 1093 N N . GLU A 1 135 ? -20.275 -14.859 21.574 1.00 39.47 135 GLU A N 1
ATOM 1094 C CA . GLU A 1 135 ? -20.827 -14.076 20.480 1.00 39.47 135 GLU A CA 1
ATOM 1095 C C . GLU A 1 135 ? -20.911 -12.621 20.948 1.00 39.47 135 GLU A C 1
ATOM 1097 O O . GLU A 1 135 ? -21.901 -12.189 21.532 1.00 39.47 135 GLU A O 1
ATOM 1102 N N . THR A 1 136 ? -19.889 -11.821 20.645 1.00 45.50 136 THR A N 1
ATOM 1103 C CA . THR A 1 136 ? -19.984 -10.365 20.778 1.00 45.50 136 THR A CA 1
ATOM 1104 C C . THR A 1 136 ? -21.068 -9.869 19.814 1.00 45.50 136 THR A C 1
ATOM 1106 O O . THR A 1 136 ? -20.854 -9.689 18.611 1.00 45.50 136 THR A O 1
ATOM 1109 N N . PHE A 1 137 ? -22.278 -9.705 20.350 1.00 37.88 137 PHE A N 1
ATOM 1110 C CA . PHE A 1 137 ? -23.505 -9.330 19.652 1.00 37.88 137 PHE A CA 1
ATOM 1111 C C . PHE A 1 137 ? -23.416 -7.889 19.119 1.00 37.88 137 PHE A C 1
ATOM 1113 O O . PHE A 1 137 ? -23.948 -6.945 19.696 1.00 37.88 137 PHE A O 1
ATOM 1120 N N . MET A 1 138 ? -22.780 -7.683 17.965 1.00 38.75 138 MET A N 1
ATOM 1121 C CA . MET A 1 138 ? -22.854 -6.406 17.245 1.00 38.75 138 MET A CA 1
ATOM 1122 C C . MET A 1 138 ? -24.039 -6.385 16.278 1.00 38.75 138 MET A C 1
ATOM 1124 O O . MET A 1 138 ? -23.882 -6.278 15.063 1.00 38.75 138 MET A O 1
ATOM 1128 N N . THR A 1 139 ? -25.253 -6.455 16.818 1.00 38.34 139 THR A N 1
ATOM 1129 C CA . THR A 1 139 ? -26.452 -6.030 16.087 1.00 38.34 139 THR A CA 1
ATOM 1130 C C . THR A 1 139 ? -27.332 -5.192 17.002 1.00 38.34 139 THR A C 1
ATOM 1132 O O . THR A 1 139 ? -28.090 -5.732 17.805 1.00 38.34 139 THR A O 1
ATOM 1135 N N . ARG A 1 140 ? -27.295 -3.862 16.855 1.00 42.75 140 ARG A N 1
ATOM 1136 C CA . ARG A 1 140 ? -28.393 -3.027 17.352 1.00 42.75 140 ARG A CA 1
ATOM 1137 C C . ARG A 1 140 ? -29.569 -3.222 16.394 1.00 42.75 140 ARG A C 1
ATOM 1139 O O . ARG A 1 140 ? -29.444 -2.954 15.200 1.00 42.75 140 ARG A O 1
ATOM 1146 N N . ARG A 1 141 ? -30.691 -3.749 16.898 1.00 43.59 141 ARG A N 1
ATOM 1147 C CA . ARG A 1 141 ? -31.938 -3.911 16.130 1.00 43.59 141 ARG A CA 1
ATOM 1148 C C . ARG A 1 141 ? -32.367 -2.546 15.587 1.00 43.59 141 ARG A C 1
ATOM 1150 O O . ARG A 1 141 ? -32.729 -1.677 16.373 1.00 43.59 141 ARG A O 1
ATOM 1157 N N . HIS A 1 142 ? -32.397 -2.367 14.269 1.00 43.66 142 HIS A N 1
ATOM 1158 C CA . HIS A 1 142 ? -33.149 -1.255 13.696 1.00 43.66 142 HIS A CA 1
ATOM 1159 C C . HIS A 1 142 ? -34.623 -1.675 13.591 1.00 43.66 142 HIS A C 1
ATOM 1161 O O . HIS A 1 142 ? -34.993 -2.480 12.741 1.00 43.66 142 HIS A O 1
ATOM 1167 N N . ALA A 1 143 ? -35.453 -1.144 14.490 1.00 43.50 143 ALA A N 1
ATOM 1168 C CA . ALA A 1 143 ? -36.913 -1.075 14.365 1.00 43.50 143 ALA A CA 1
ATOM 1169 C C . ALA A 1 143 ? -37.693 -2.395 14.143 1.00 43.50 143 ALA A C 1
ATOM 1171 O O . ALA A 1 143 ? -38.598 -2.439 13.314 1.00 43.50 143 ALA A O 1
ATOM 1172 N N . GLY A 1 144 ? -37.397 -3.454 14.907 1.00 43.47 144 GLY A N 1
ATOM 1173 C CA . GLY A 1 144 ? -38.375 -4.512 15.233 1.00 43.47 144 GLY A CA 1
ATOM 1174 C C . GLY A 1 144 ? -39.003 -5.328 1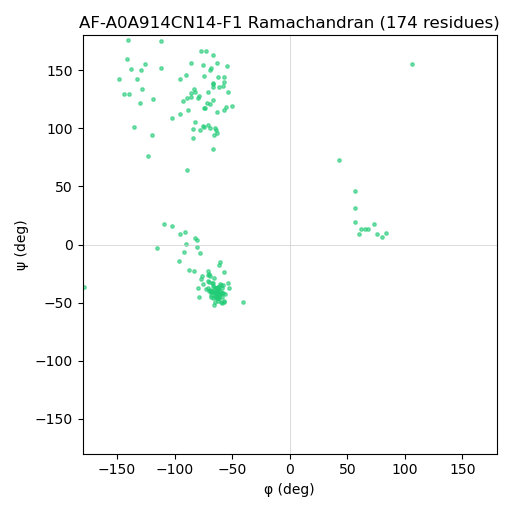4.089 1.00 43.47 144 GLY A C 1
ATOM 1175 O O . GLY A 1 144 ? -39.916 -6.102 14.356 1.00 43.47 144 GLY A O 1
ATOM 1176 N N . ARG A 1 145 ? -38.544 -5.210 12.836 1.00 43.66 145 ARG A N 1
ATOM 1177 C CA . ARG A 1 145 ? -39.087 -5.964 11.693 1.00 43.66 145 ARG A CA 1
ATOM 1178 C C . ARG A 1 145 ? -38.012 -6.856 11.082 1.00 43.66 145 ARG A C 1
ATOM 1180 O O . ARG A 1 145 ? -36.906 -6.417 10.781 1.00 43.66 145 ARG A O 1
ATOM 1187 N N . GLY A 1 146 ? -38.328 -8.145 10.991 1.00 39.41 146 GLY A N 1
ATOM 1188 C CA . GLY A 1 146 ? -37.366 -9.209 10.739 1.00 39.41 146 GLY A CA 1
ATOM 1189 C C . GLY A 1 146 ? -36.857 -9.301 9.300 1.00 39.41 146 GLY A C 1
ATOM 1190 O O . GLY A 1 146 ? -37.600 -9.170 8.333 1.00 39.41 146 GLY A O 1
ATOM 1191 N N . ARG A 1 147 ? -35.584 -9.681 9.184 1.00 44.72 147 ARG A N 1
ATOM 1192 C CA . ARG A 1 147 ? -35.064 -10.526 8.104 1.00 44.72 147 ARG A CA 1
ATOM 1193 C C . ARG A 1 147 ? -34.074 -11.491 8.750 1.00 44.72 147 ARG A C 1
ATOM 1195 O O . ARG A 1 147 ? -33.211 -11.046 9.504 1.00 44.72 147 ARG A O 1
ATOM 1202 N N . ARG A 1 148 ? -34.184 -12.802 8.498 1.00 42.50 148 ARG A N 1
ATOM 1203 C CA . ARG A 1 148 ? -33.140 -13.759 8.905 1.00 42.50 148 ARG A CA 1
ATOM 1204 C C . ARG A 1 148 ? -31.870 -13.412 8.128 1.00 42.50 148 ARG A C 1
ATOM 1206 O O . ARG A 1 148 ? -31.750 -13.748 6.952 1.00 42.50 148 ARG A O 1
ATOM 1213 N N . VAL A 1 149 ? -30.949 -12.686 8.754 1.00 42.59 149 VAL A N 1
ATOM 1214 C CA . VAL A 1 149 ? -29.635 -12.411 8.172 1.00 42.59 149 VAL A CA 1
ATOM 1215 C C . VAL A 1 149 ? -28.765 -13.643 8.398 1.00 42.59 149 VAL A C 1
ATOM 1217 O O 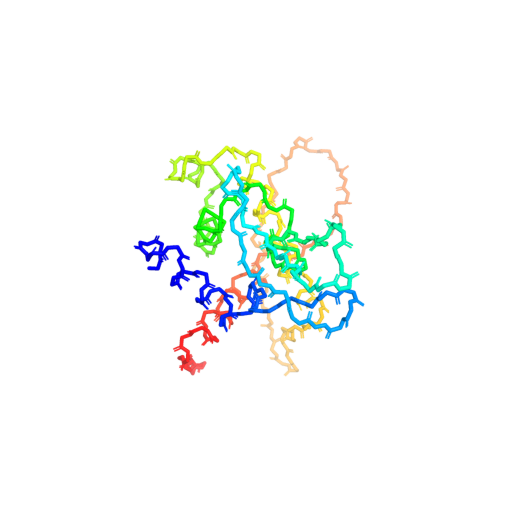. VAL A 1 149 ? -28.648 -14.149 9.512 1.00 42.59 149 VAL A O 1
ATOM 1220 N N . ARG A 1 150 ? -28.189 -14.156 7.310 1.00 36.69 150 ARG A N 1
ATOM 1221 C CA . ARG A 1 150 ? -27.265 -15.292 7.307 1.00 36.69 150 ARG A CA 1
ATOM 1222 C C . ARG A 1 150 ? -26.093 -15.003 8.254 1.00 36.69 150 ARG A C 1
ATOM 1224 O O . ARG A 1 150 ? -25.362 -14.037 8.045 1.00 36.69 150 ARG A O 1
ATOM 1231 N N . ARG A 1 151 ? -25.959 -15.843 9.288 1.00 38.28 151 ARG A N 1
ATOM 1232 C CA . ARG A 1 151 ? -24.912 -15.792 10.319 1.00 38.28 151 ARG A CA 1
ATOM 1233 C C . ARG A 1 151 ? -23.519 -15.779 9.680 1.00 38.28 151 ARG A C 1
ATOM 1235 O O . ARG A 1 151 ? -23.217 -16.627 8.841 1.00 38.28 151 ARG A O 1
ATOM 1242 N N . TYR A 1 152 ? -22.669 -14.854 10.114 1.00 39.12 152 TYR A N 1
ATOM 1243 C CA . TYR A 1 152 ? -21.228 -14.900 9.878 1.00 39.12 152 TYR A CA 1
ATOM 1244 C C . TYR A 1 152 ? -20.520 -14.679 11.218 1.00 39.12 152 TYR A C 1
ATOM 1246 O O . TYR A 1 152 ? -20.724 -13.620 11.810 1.00 39.12 152 TYR A O 1
ATOM 1254 N N . PRO A 1 153 ? -19.676 -15.614 11.689 1.00 40.84 153 PRO A N 1
ATOM 1255 C CA . PRO A 1 153 ? -18.820 -15.378 12.841 1.00 40.84 153 PRO A CA 1
ATOM 1256 C C . PRO A 1 153 ? -17.763 -14.352 12.431 1.00 40.84 153 PRO A C 1
ATOM 1258 O O . PRO A 1 153 ? -16.801 -14.653 11.722 1.00 40.84 153 PRO A O 1
ATOM 1261 N N . SER A 1 154 ? -17.973 -13.099 12.804 1.00 50.44 154 SER A N 1
ATOM 1262 C CA . SER A 1 154 ? -16.979 -12.047 12.658 1.00 50.44 154 SER A CA 1
ATOM 1263 C C . SER A 1 154 ? -16.676 -11.510 14.037 1.00 50.44 154 SER A C 1
ATOM 1265 O O . SER A 1 154 ? -17.413 -10.647 14.489 1.00 50.44 154 SER A O 1
ATOM 1267 N N . LEU A 1 155 ? -15.630 -12.041 14.677 1.00 40.25 155 LEU A N 1
ATOM 1268 C CA . LEU A 1 155 ? -14.715 -11.287 15.549 1.00 40.25 155 LEU A CA 1
ATOM 1269 C C . LEU A 1 155 ? -13.591 -12.174 16.114 1.00 40.25 155 LEU A C 1
ATOM 1271 O O . LEU A 1 155 ? -12.443 -11.742 16.097 1.00 40.25 155 LEU A O 1
ATOM 1275 N N . PHE A 1 156 ? -13.846 -13.447 16.441 1.00 39.91 156 PHE A N 1
ATOM 1276 C CA . PHE A 1 156 ? -12.805 -14.321 17.020 1.00 39.91 156 PHE A CA 1
ATOM 1277 C C . PHE A 1 156 ? -11.637 -14.659 16.075 1.00 39.91 156 PHE A C 1
ATOM 1279 O O . PHE A 1 156 ? -10.488 -14.740 16.500 1.00 39.91 156 PHE A O 1
ATOM 1286 N N . GLY A 1 157 ? -11.887 -14.783 14.768 1.00 37.47 157 GLY A N 1
ATOM 1287 C CA . GLY A 1 157 ? -10.818 -15.084 13.809 1.00 37.47 157 GLY A CA 1
ATOM 1288 C C . GLY A 1 157 ? -9.840 -13.926 13.577 1.00 37.47 157 GLY A C 1
ATOM 1289 O O . GLY A 1 157 ? -8.689 -14.150 13.224 1.00 37.47 157 GLY A O 1
ATOM 1290 N N . VAL A 1 158 ? -10.260 -12.671 13.766 1.00 47.06 158 VAL A N 1
ATOM 1291 C CA . VAL A 1 158 ? -9.420 -11.517 13.396 1.00 47.06 158 VAL A CA 1
ATOM 1292 C C . VAL A 1 158 ? -8.349 -11.249 14.457 1.00 47.06 158 VAL A C 1
ATOM 1294 O O . VAL A 1 158 ? -7.206 -10.978 14.099 1.00 47.06 158 VAL A O 1
ATOM 1297 N N . MET A 1 159 ? -8.685 -11.434 15.738 1.00 41.53 159 MET A N 1
ATOM 1298 C CA . MET A 1 159 ? -7.740 -11.280 16.851 1.00 41.53 159 MET A CA 1
ATOM 1299 C C . MET A 1 159 ? -6.719 -12.427 16.915 1.00 41.53 159 MET A C 1
ATOM 1301 O O . MET A 1 159 ? -5.532 -12.172 17.107 1.00 41.53 159 MET A O 1
ATOM 1305 N N . LEU A 1 160 ? -7.124 -13.677 16.641 1.00 43.19 160 LEU A N 1
ATOM 1306 C CA . LEU A 1 160 ? -6.183 -14.810 16.606 1.00 43.19 160 LEU A CA 1
ATOM 1307 C C . LEU A 1 160 ? -5.245 -14.762 15.381 1.00 43.19 160 LEU A C 1
ATOM 1309 O O . LEU A 1 160 ? -4.089 -15.169 15.453 1.00 43.19 160 LEU A O 1
ATOM 1313 N N . GLY A 1 161 ? -5.712 -14.211 14.254 1.00 43.06 161 GLY A N 1
ATOM 1314 C CA . GLY A 1 161 ? -4.875 -13.974 13.070 1.00 43.06 161 GLY A CA 1
ATOM 1315 C C . GLY A 1 161 ? -3.797 -12.926 13.286 1.00 43.06 161 GLY A C 1
ATOM 1316 O O . GLY A 1 161 ? -2.693 -13.069 12.768 1.00 43.06 161 GLY A O 1
ATOM 1317 N N . LEU A 1 162 ? -4.108 -11.899 14.075 1.00 45.34 162 LEU A N 1
ATOM 1318 C CA . LEU A 1 162 ? -3.140 -10.902 14.515 1.00 45.34 162 LEU A CA 1
ATOM 1319 C C . LEU A 1 162 ? -2.114 -11.504 15.476 1.00 45.34 162 LEU A C 1
ATOM 1321 O O . LEU A 1 162 ? -0.929 -11.254 15.290 1.00 45.34 162 LEU A O 1
ATOM 1325 N N . ALA A 1 163 ? -2.525 -12.369 16.408 1.00 42.19 163 ALA A N 1
ATOM 1326 C CA . ALA A 1 163 ? -1.600 -13.084 17.292 1.00 42.19 163 ALA A CA 1
ATOM 1327 C C . ALA A 1 163 ? -0.640 -14.016 16.522 1.00 42.19 163 ALA A C 1
ATOM 1329 O O . ALA A 1 163 ? 0.553 -14.057 16.823 1.00 42.19 163 ALA A O 1
ATOM 1330 N N . LEU A 1 164 ? -1.118 -14.707 15.479 1.00 41.50 164 LEU A N 1
ATOM 1331 C CA . LEU A 1 164 ? -0.293 -15.588 14.634 1.00 41.50 164 LEU A CA 1
ATOM 1332 C C . LEU A 1 164 ? 0.619 -14.826 13.655 1.00 41.50 164 LEU A C 1
ATOM 1334 O O . LEU A 1 164 ? 1.741 -15.255 13.386 1.00 41.50 164 LEU A O 1
ATOM 1338 N N . LEU A 1 165 ? 0.178 -13.677 13.132 1.00 41.88 165 LEU A N 1
ATOM 1339 C CA . LEU A 1 165 ? 1.042 -12.798 12.334 1.00 41.88 165 LEU A CA 1
ATOM 1340 C C . LEU A 1 165 ? 2.091 -12.100 13.214 1.00 41.88 165 LEU A C 1
ATOM 1342 O O . LEU A 1 165 ? 3.243 -11.994 12.808 1.00 41.88 165 LEU A O 1
ATOM 1346 N N . TYR A 1 166 ? 1.733 -11.702 14.438 1.00 39.78 166 TYR A N 1
ATOM 1347 C CA . TYR A 1 166 ? 2.643 -11.069 15.395 1.00 39.78 166 TYR A CA 1
ATOM 1348 C C . TYR A 1 166 ? 3.719 -12.032 15.926 1.00 39.78 166 TYR A C 1
ATOM 1350 O O . TYR A 1 166 ? 4.886 -11.649 16.016 1.00 39.78 166 TYR A O 1
ATOM 1358 N N . THR A 1 167 ? 3.366 -13.292 16.210 1.00 39.56 167 THR A N 1
ATOM 1359 C CA . THR A 1 167 ? 4.327 -14.341 16.617 1.00 39.56 167 THR A CA 1
ATOM 1360 C C . THR A 1 167 ? 5.276 -14.721 15.481 1.00 39.56 167 THR A C 1
ATOM 1362 O O . THR A 1 167 ? 6.481 -14.830 15.703 1.00 39.56 167 THR A O 1
ATOM 1365 N N . ARG A 1 168 ? 4.786 -14.808 14.235 1.00 37.06 168 ARG A N 1
ATOM 1366 C CA . ARG A 1 168 ? 5.645 -15.053 13.063 1.00 37.06 168 ARG A CA 1
ATOM 1367 C C . ARG A 1 168 ? 6.554 -13.867 12.713 1.00 37.06 168 ARG A C 1
ATOM 1369 O O . ARG A 1 168 ? 7.607 -14.081 12.123 1.00 37.06 168 ARG A O 1
ATOM 1376 N N . MET A 1 169 ? 6.179 -12.640 13.081 1.00 37.47 169 MET A N 1
ATOM 1377 C CA . MET A 1 169 ? 6.998 -11.437 12.874 1.00 37.47 169 MET A CA 1
ATOM 1378 C C . MET A 1 169 ? 8.063 -11.202 13.959 1.00 37.47 169 MET A C 1
ATOM 1380 O O . MET A 1 169 ? 9.039 -10.518 13.670 1.00 37.47 169 MET A O 1
ATOM 1384 N N . ASN A 1 170 ? 7.910 -11.752 15.171 1.00 33.28 170 ASN A N 1
ATOM 1385 C CA . ASN A 1 170 ? 8.823 -11.493 16.299 1.00 33.28 170 ASN A CA 1
ATOM 1386 C C . ASN A 1 170 ? 9.610 -12.717 16.796 1.00 33.28 170 ASN A C 1
ATOM 1388 O O . ASN A 1 170 ? 10.411 -12.574 17.712 1.00 33.28 170 ASN A O 1
ATOM 1392 N N . GLY A 1 171 ? 9.391 -13.918 16.247 1.00 33.00 171 GLY A N 1
ATOM 1393 C CA . GLY A 1 171 ? 10.119 -15.123 16.677 1.00 33.00 171 GLY A CA 1
ATOM 1394 C C . GLY A 1 171 ? 9.890 -15.515 18.145 1.00 33.00 171 GLY A C 1
ATOM 1395 O O . GLY A 1 171 ? 10.627 -16.334 18.683 1.00 33.00 171 GLY A O 1
ATOM 1396 N N . ALA A 1 172 ? 8.881 -14.941 18.804 1.00 31.36 172 ALA A N 1
ATOM 1397 C CA . ALA A 1 172 ? 8.550 -15.245 20.186 1.00 31.36 172 ALA A CA 1
ATOM 1398 C C . ALA A 1 172 ? 7.583 -16.435 20.237 1.00 31.36 172 ALA A C 1
ATOM 1400 O O . ALA A 1 172 ? 6.450 -16.355 19.754 1.00 31.36 172 ALA A O 1
ATOM 1401 N N . HIS A 1 173 ? 8.045 -17.535 20.829 1.00 28.27 173 HIS A N 1
ATOM 1402 C CA . HIS A 1 173 ? 7.199 -18.648 21.238 1.00 28.27 173 HIS A CA 1
ATOM 1403 C C . HIS A 1 173 ? 6.328 -18.201 22.416 1.00 28.27 173 HIS A C 1
ATOM 1405 O O . HIS A 1 173 ? 6.852 -17.820 23.459 1.00 28.27 173 HIS A O 1
ATOM 1411 N N . ILE A 1 174 ? 5.005 -18.265 22.261 1.00 31.88 174 ILE A N 1
ATOM 1412 C CA . ILE A 1 174 ? 4.091 -18.256 23.405 1.00 31.88 174 ILE A CA 1
ATOM 1413 C C . ILE A 1 174 ? 3.775 -19.717 23.707 1.00 31.88 174 ILE A C 1
ATOM 1415 O O . ILE A 1 174 ? 3.175 -20.414 22.888 1.00 31.88 174 ILE A O 1
ATOM 1419 N N . VAL A 1 175 ? 4.254 -20.169 24.863 1.00 30.23 175 VAL A N 1
ATOM 1420 C CA . VAL A 1 175 ? 3.767 -21.372 25.536 1.00 30.23 175 VAL A CA 1
ATOM 1421 C C . VAL A 1 175 ? 2.332 -21.066 25.966 1.00 30.23 175 VAL A C 1
ATOM 1423 O O . VAL A 1 175 ? 2.095 -20.026 26.582 1.00 30.23 175 VAL A O 1
ATOM 1426 N N . LEU A 1 176 ? 1.399 -21.916 25.531 1.00 34.34 176 LEU A N 1
ATOM 1427 C CA . LEU A 1 176 ? -0.006 -21.886 25.945 1.00 34.34 176 LEU A CA 1
ATOM 1428 C C . LEU A 1 176 ? -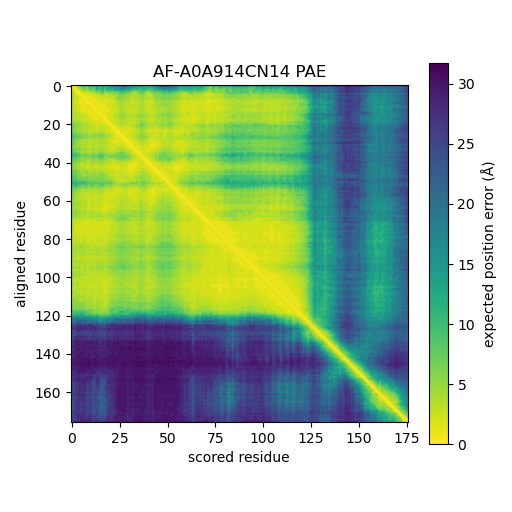0.141 -22.187 27.438 1.00 34.34 176 LEU A C 1
ATOM 1430 O O . LEU A 1 176 ? 0.626 -23.052 27.919 1.00 34.34 176 LEU A O 1
#

Mean predicted aligned error: 13.26 Å

Secondary structure (DSSP, 8-state):
-TTS-HHHHHHHHHHTTSS-S--B-TTSSBPEEEE-TTS-EEEE---GGGTTT--EEETTTTSTTTT--S-HHHHHHHHHHHHTT--HHHHHHHH---HHHHHHHHHHHHHHHHHHHHHS------TT-------------STT----PPP---SHHHHHHHHHHHHHHH------

pLDDT: mean 74.62, std 22.4, range [28.27, 95.69]

Organism: NCBI:txid290746

Solvent-accessible surface area (backbone atoms only — not comparable to full-atom values): 11240 Å² total; per-residue (Å²): 114,85,84,48,57,72,66,64,43,48,52,52,34,28,77,71,66,46,36,72,87,71,49,68,41,98,86,75,44,76,31,45,82,42,71,45,100,84,73,47,58,26,30,34,38,86,53,74,92,37,63,88,76,41,59,70,44,61,60,41,62,96,30,80,51,43,93,54,88,66,55,72,63,61,52,52,50,52,51,52,40,51,73,70,68,50,51,71,69,57,47,27,67,76,67,69,47,59,64,75,55,53,55,50,48,54,51,49,53,52,50,51,54,53,53,48,45,68,76,51,70,76,77,85,59,57,97,92,50,85,73,82,74,81,74,78,78,89,68,84,79,75,79,92,66,89,73,94,71,84,85,71,96,78,58,72,68,63,59,54,49,48,53,54,52,51,32,72,72,64,76,53,82,79,83,130